Protein AF-A0A519F6L5-F1 (afdb_monomer_lite)

Secondary structure (DSSP, 8-state):
-HHHHHHHSTT--PPPHHHHHHHHHHHHTS-TT----------TT----------TT---

Sequence (60 aa):
DQAKYDATYAGAEPIQPQDIADTIFWIMNTPAHVNVNSLELMPVSQTWAGFAIDRSRGEK

pLDDT: mean 91.84, std 9.65, range [50.19, 98.62]

Radius of gyration: 19.08 Å; chains: 1; bounding box: 32×29×63 Å

Foldseek 3Di:
DVVVVCVVQPPHDWDDPVNVVVVVVVQVPPPPVDDDPDDDDTRPPDDDPDDDDDPPPPDD

Structure (mmCIF, N/CA/C/O backbone):
data_AF-A0A519F6L5-F1
#
_entry.id   AF-A0A519F6L5-F1
#
loop_
_atom_site.group_PDB
_atom_site.id
_atom_site.type_symbol
_atom_site.label_atom_id
_atom_site.label_alt_id
_atom_site.label_comp_id
_atom_site.label_asym_id
_atom_site.label_entity_id
_atom_site.label_seq_id
_atom_site.pdbx_PDB_ins_code
_atom_site.Cartn_x
_atom_site.Cartn_y
_atom_site.Cartn_z
_atom_site.occupancy
_atom_site.B_iso_or_equiv
_atom_site.auth_seq_id
_atom_site.auth_comp_id
_atom_site.auth_asym_id
_atom_site.auth_atom_id
_atom_site.pdbx_PDB_model_num
ATOM 1 N N . ASP A 1 1 ? 4.936 -19.450 -2.823 1.00 75.06 1 ASP A N 1
ATOM 2 C CA . ASP A 1 1 ? 6.273 -19.943 -3.192 1.00 75.06 1 ASP A CA 1
ATOM 3 C C . ASP A 1 1 ? 7.230 -18.767 -3.119 1.00 75.06 1 ASP A C 1
ATOM 5 O O . ASP A 1 1 ? 7.024 -17.801 -3.849 1.00 75.06 1 ASP A O 1
ATOM 9 N N . GLN A 1 2 ? 8.182 -18.820 -2.183 1.00 83.94 2 GLN A N 1
ATOM 10 C CA . GLN A 1 2 ? 9.107 -17.727 -1.864 1.00 83.94 2 GLN A CA 1
ATOM 11 C C . GLN A 1 2 ? 9.904 -17.290 -3.099 1.00 83.94 2 GLN A C 1
ATOM 13 O O . GLN A 1 2 ? 10.020 -16.101 -3.364 1.00 83.94 2 GLN A O 1
ATOM 18 N N . ALA A 1 3 ? 10.323 -18.243 -3.936 1.00 89.69 3 ALA A N 1
ATOM 19 C CA . ALA A 1 3 ? 11.131 -17.957 -5.119 1.00 89.69 3 ALA A CA 1
ATOM 20 C C . ALA A 1 3 ? 10.423 -17.040 -6.132 1.00 89.69 3 ALA A C 1
ATOM 22 O O . ALA A 1 3 ? 11.051 -16.190 -6.759 1.00 89.69 3 ALA A O 1
ATOM 23 N N . LYS A 1 4 ? 9.100 -17.177 -6.291 1.00 86.75 4 LYS A N 1
ATOM 24 C CA . LYS A 1 4 ? 8.317 -16.303 -7.181 1.00 86.75 4 LYS A CA 1
ATOM 25 C C . LYS A 1 4 ? 8.151 -14.902 -6.610 1.00 86.75 4 LYS A C 1
ATOM 27 O O . LYS A 1 4 ? 8.170 -13.943 -7.376 1.00 86.75 4 LYS A O 1
ATOM 32 N N . TYR A 1 5 ? 7.967 -14.797 -5.293 1.00 86.06 5 TYR A N 1
ATOM 33 C CA . 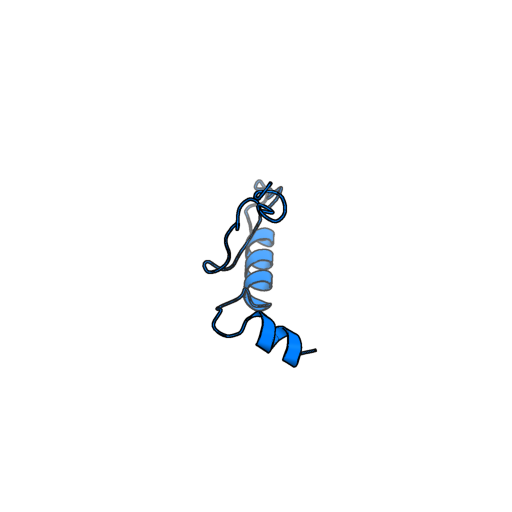TYR A 1 5 ? 7.921 -13.511 -4.602 1.00 86.06 5 TYR A CA 1
ATOM 34 C C . TYR A 1 5 ? 9.258 -12.788 -4.784 1.00 86.06 5 TYR A C 1
ATOM 36 O O . TYR A 1 5 ? 9.276 -11.682 -5.317 1.00 86.06 5 TYR A O 1
ATOM 44 N N . ASP A 1 6 ? 10.365 -13.466 -4.474 1.00 87.88 6 ASP A N 1
ATOM 45 C CA . ASP A 1 6 ? 11.709 -12.903 -4.592 1.00 87.88 6 ASP A CA 1
ATOM 46 C C . ASP A 1 6 ? 11.994 -12.441 -6.026 1.00 87.88 6 ASP A C 1
ATOM 48 O O . ASP A 1 6 ? 12.479 -11.336 -6.231 1.00 87.88 6 ASP A O 1
ATOM 52 N N . ALA A 1 7 ? 11.635 -13.245 -7.033 1.00 89.44 7 ALA A N 1
ATOM 53 C CA . ALA A 1 7 ? 11.822 -12.882 -8.437 1.00 89.44 7 ALA A CA 1
ATOM 54 C C . ALA A 1 7 ? 10.953 -11.691 -8.883 1.00 89.44 7 ALA A C 1
ATOM 56 O O . ALA A 1 7 ? 11.396 -10.881 -9.693 1.00 89.44 7 ALA A O 1
ATOM 57 N N . THR A 1 8 ? 9.723 -11.582 -8.375 1.00 86.38 8 THR A N 1
ATOM 58 C CA . THR A 1 8 ? 8.781 -10.512 -8.753 1.00 86.38 8 THR A CA 1
ATOM 59 C C . THR A 1 8 ? 9.160 -9.177 -8.118 1.00 86.38 8 THR A C 1
ATOM 61 O O . THR A 1 8 ? 9.045 -8.138 -8.761 1.00 86.38 8 THR A O 1
ATOM 64 N N . TYR A 1 9 ? 9.619 -9.205 -6.866 1.00 86.94 9 TYR A N 1
ATOM 65 C CA . TYR A 1 9 ? 9.939 -8.013 -6.079 1.00 86.94 9 TYR A CA 1
ATOM 66 C C . TYR A 1 9 ? 11.446 -7.749 -5.969 1.00 86.94 9 TYR A C 1
ATOM 68 O O . TYR A 1 9 ? 11.867 -6.914 -5.172 1.00 86.94 9 TYR A O 1
ATOM 76 N N . ALA A 1 10 ? 12.270 -8.440 -6.761 1.00 89.88 10 ALA A N 1
ATOM 77 C CA . ALA A 1 10 ? 13.716 -8.256 -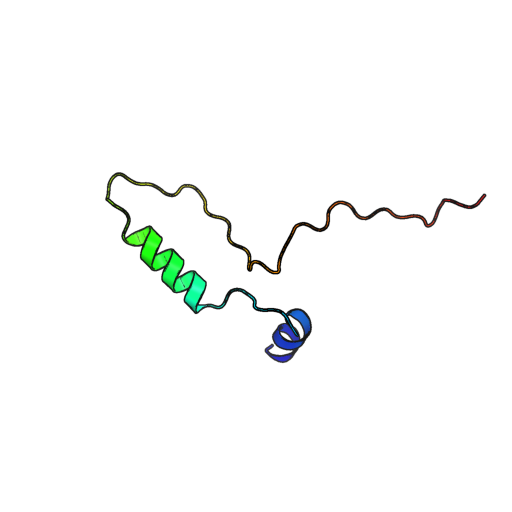6.772 1.00 89.88 10 ALA A CA 1
ATOM 78 C C . ALA A 1 10 ? 14.086 -6.779 -6.996 1.00 89.88 10 ALA A C 1
ATOM 80 O O . ALA A 1 10 ? 13.732 -6.185 -8.014 1.00 89.88 10 ALA A O 1
ATOM 81 N N . GLY A 1 11 ? 14.819 -6.194 -6.043 1.00 89.12 11 GLY A N 1
ATOM 82 C CA . GLY A 1 11 ? 15.243 -4.790 -6.097 1.00 89.12 11 GLY A CA 1
ATOM 83 C C . GLY A 1 11 ? 14.140 -3.768 -5.795 1.00 89.12 11 GLY A C 1
ATOM 84 O O . GLY A 1 11 ? 14.377 -2.572 -5.948 1.00 89.12 11 GLY A O 1
ATOM 85 N N . ALA A 1 12 ? 12.957 -4.216 -5.371 1.00 91.44 12 ALA A N 1
ATOM 86 C CA . ALA A 1 12 ? 11.898 -3.366 -4.850 1.00 91.44 12 ALA A CA 1
ATOM 87 C C . ALA A 1 12 ? 11.846 -3.435 -3.316 1.00 91.44 12 ALA A C 1
ATOM 89 O O . ALA A 1 12 ? 12.249 -4.423 -2.709 1.00 91.44 12 ALA A O 1
ATOM 90 N N . GLU A 1 13 ? 11.265 -2.402 -2.712 1.00 93.62 13 GLU A N 1
ATOM 91 C CA . GLU A 1 13 ? 10.843 -2.375 -1.307 1.00 93.62 13 GLU A CA 1
ATOM 92 C C . GLU A 1 13 ? 9.307 -2.504 -1.267 1.00 93.62 13 GLU A C 1
ATOM 94 O O . GLU A 1 13 ? 8.609 -1.484 -1.274 1.00 93.62 13 GLU A O 1
ATOM 99 N N . PRO A 1 14 ? 8.738 -3.723 -1.375 1.00 94.38 14 PRO A N 1
ATOM 100 C CA . PRO A 1 14 ? 7.292 -3.906 -1.392 1.00 94.38 14 PRO A CA 1
ATOM 101 C C . PRO A 1 14 ? 6.694 -3.783 0.011 1.00 94.38 14 PRO A C 1
ATOM 103 O O . PRO A 1 14 ? 7.375 -4.007 1.011 1.00 94.38 14 PRO A O 1
ATOM 106 N N . ILE A 1 15 ? 5.387 -3.510 0.066 1.00 96.44 15 ILE A N 1
ATOM 107 C CA . ILE A 1 15 ? 4.608 -3.573 1.308 1.00 96.44 15 ILE A CA 1
ATOM 108 C C . ILE A 1 15 ? 4.797 -4.947 1.958 1.00 96.44 15 ILE A C 1
ATOM 110 O O . ILE A 1 15 ? 4.591 -5.985 1.323 1.00 96.44 15 ILE A O 1
ATOM 114 N N . GLN A 1 16 ? 5.164 -4.933 3.234 1.00 95.75 16 GLN A N 1
ATOM 115 C CA . GLN A 1 16 ? 5.326 -6.112 4.067 1.00 95.75 16 GLN A CA 1
ATOM 116 C C . GLN A 1 16 ? 4.045 -6.416 4.856 1.00 95.75 16 GLN A C 1
ATOM 118 O O . GLN A 1 16 ? 3.220 -5.530 5.093 1.00 95.75 16 GLN A O 1
ATOM 123 N N . PRO A 1 17 ? 3.874 -7.661 5.342 1.00 96.19 17 PRO A N 1
ATOM 124 C CA . PRO A 1 17 ? 2.745 -8.014 6.203 1.00 96.19 17 PRO A CA 1
ATOM 125 C C . PRO A 1 17 ? 2.595 -7.103 7.431 1.00 96.19 17 PRO A C 1
ATOM 127 O O . PRO A 1 17 ? 1.473 -6.824 7.852 1.00 96.19 17 PRO A O 1
ATOM 130 N N . GLN A 1 18 ? 3.714 -6.618 7.982 1.00 97.94 18 GLN A N 1
ATOM 131 C CA . GLN A 1 18 ? 3.710 -5.727 9.141 1.00 97.94 18 GLN A CA 1
ATOM 132 C C . GLN A 1 18 ? 3.097 -4.357 8.821 1.00 97.94 18 GLN A C 1
ATOM 134 O O . GLN A 1 18 ? 2.305 -3.861 9.615 1.00 97.94 18 GLN A O 1
ATOM 139 N N . ASP A 1 19 ? 3.368 -3.792 7.641 1.00 97.94 19 ASP A N 1
ATOM 140 C CA . ASP A 1 19 ? 2.823 -2.488 7.237 1.00 97.94 19 ASP A CA 1
ATOM 141 C C . ASP A 1 19 ? 1.285 -2.519 7.186 1.00 97.94 19 ASP A C 1
ATOM 143 O O . ASP A 1 19 ? 0.601 -1.579 7.602 1.00 97.94 19 ASP A O 1
ATOM 147 N N . ILE A 1 20 ? 0.716 -3.637 6.719 1.00 98.06 20 ILE A N 1
ATOM 148 C CA . ILE A 1 20 ? -0.735 -3.854 6.699 1.00 98.06 20 ILE A CA 1
ATOM 149 C C . ILE A 1 20 ? -1.285 -4.046 8.114 1.00 98.06 20 ILE A C 1
ATOM 151 O O . ILE A 1 20 ? -2.336 -3.489 8.435 1.00 98.06 20 ILE A O 1
ATOM 155 N N . ALA A 1 21 ? -0.590 -4.798 8.971 1.00 98.44 21 ALA A N 1
ATOM 156 C CA . ALA A 1 21 ? -0.998 -4.985 10.362 1.00 98.44 21 ALA A CA 1
ATOM 157 C C . ALA A 1 21 ? -1.050 -3.647 11.120 1.00 98.44 21 ALA A C 1
ATOM 159 O O . ALA A 1 21 ? -2.048 -3.354 11.783 1.00 98.44 21 ALA A O 1
ATOM 160 N N . ASP A 1 22 ? -0.030 -2.806 10.950 1.00 98.62 22 ASP A N 1
ATOM 161 C CA . ASP A 1 22 ? 0.050 -1.482 11.569 1.00 98.62 22 ASP A CA 1
ATOM 162 C C . ASP A 1 22 ? -1.020 -0.534 11.011 1.00 98.62 22 ASP A C 1
ATOM 164 O O . ASP A 1 22 ? -1.655 0.209 11.764 1.00 98.62 22 ASP A O 1
ATOM 168 N N . THR A 1 23 ? -1.301 -0.613 9.706 1.00 98.50 23 THR A N 1
ATOM 169 C CA . THR A 1 23 ? 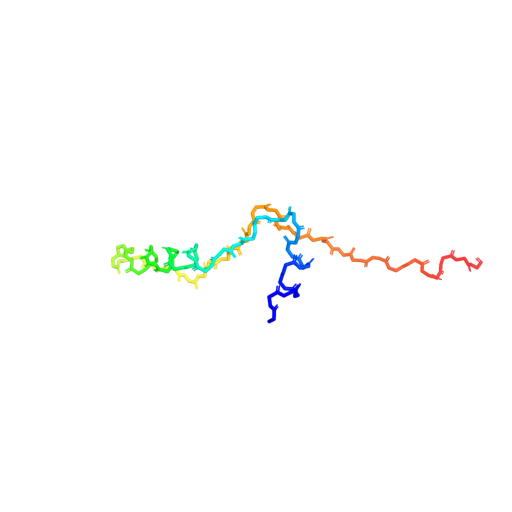-2.397 0.143 9.081 1.00 98.50 23 THR A CA 1
ATOM 170 C C . THR A 1 23 ? -3.748 -0.246 9.682 1.00 98.50 23 THR A C 1
ATOM 172 O O . THR A 1 23 ? -4.531 0.625 10.061 1.00 98.50 23 THR A O 1
ATOM 175 N N . ILE A 1 24 ? -4.037 -1.546 9.805 1.00 98.44 24 ILE A N 1
ATOM 176 C CA . ILE A 1 24 ? -5.284 -2.031 10.413 1.00 98.44 24 ILE A CA 1
ATOM 177 C C . ILE A 1 24 ? -5.371 -1.572 11.868 1.00 98.44 24 ILE A C 1
ATOM 179 O O . ILE A 1 24 ? -6.418 -1.0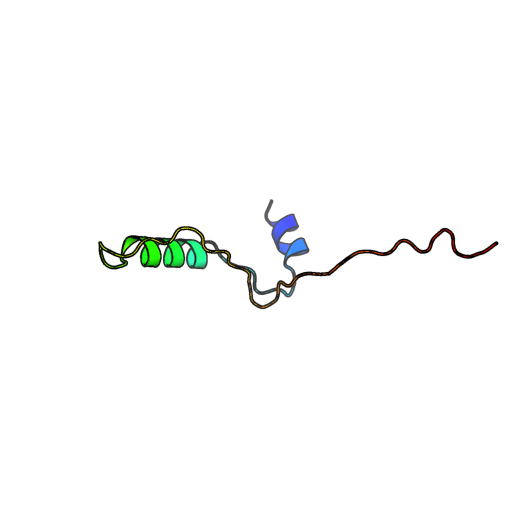85 12.296 1.00 98.44 24 ILE A O 1
ATOM 183 N N . PHE A 1 25 ? -4.273 -1.678 12.621 1.00 98.62 25 PHE A N 1
ATOM 184 C CA . PHE A 1 25 ? -4.213 -1.201 13.998 1.00 98.62 25 PHE A CA 1
ATOM 185 C C . PHE A 1 25 ? -4.558 0.286 14.091 1.00 98.62 25 PHE A C 1
ATOM 187 O O . PHE A 1 25 ? -5.390 0.668 14.913 1.00 98.62 25 PHE A O 1
ATOM 194 N N . TRP A 1 26 ? -3.993 1.120 13.220 1.00 98.38 26 TRP A N 1
ATOM 195 C CA . TRP A 1 26 ? -4.336 2.536 13.159 1.00 98.38 26 TRP A CA 1
ATOM 196 C C . TRP A 1 26 ? -5.826 2.758 12.862 1.00 98.38 26 TRP A C 1
ATOM 198 O O . TRP A 1 26 ? -6.477 3.483 13.614 1.00 98.38 26 TRP A O 1
ATOM 208 N N . ILE A 1 27 ? -6.390 2.092 11.842 1.00 98.25 27 ILE A N 1
ATOM 209 C CA . ILE A 1 27 ? -7.813 2.227 11.467 1.00 98.25 27 ILE A CA 1
ATOM 210 C C . ILE A 1 27 ? -8.723 1.902 12.659 1.00 98.25 27 ILE A C 1
ATOM 212 O O . ILE A 1 27 ? -9.632 2.673 12.973 1.00 98.25 27 ILE A O 1
ATOM 216 N N . MET A 1 28 ? -8.455 0.792 13.355 1.00 98.25 28 MET A N 1
ATOM 217 C CA . MET A 1 28 ? -9.253 0.342 14.502 1.00 98.25 28 MET A CA 1
ATOM 218 C C . MET A 1 28 ? -9.196 1.291 15.706 1.00 98.25 28 MET A C 1
ATOM 220 O O . MET A 1 28 ? -10.106 1.274 16.530 1.00 98.25 28 MET A O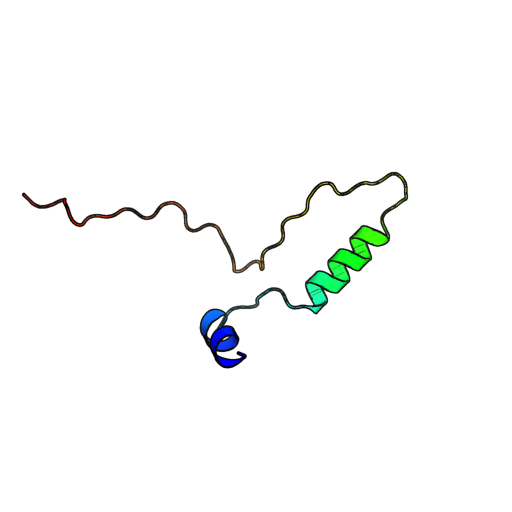 1
ATOM 224 N N . ASN A 1 29 ? -8.141 2.101 15.824 1.00 98.38 29 ASN A N 1
ATOM 225 C CA . ASN A 1 29 ? -7.922 3.009 16.955 1.00 98.38 29 ASN A CA 1
ATOM 226 C C . ASN A 1 29 ? -8.259 4.474 16.632 1.00 98.38 29 ASN A C 1
ATOM 228 O O . ASN A 1 29 ? -7.977 5.371 17.431 1.00 98.38 29 ASN A O 1
ATOM 232 N N . THR A 1 30 ? -8.865 4.744 15.475 1.00 98.19 30 THR A N 1
ATOM 233 C CA . THR A 1 30 ? -9.385 6.080 15.163 1.00 98.19 30 THR A CA 1
ATOM 234 C C . THR A 1 30 ? -10.527 6.472 16.124 1.00 98.19 30 THR A C 1
ATOM 236 O O . THR A 1 30 ? -11.193 5.599 16.688 1.00 98.19 30 THR A O 1
ATOM 239 N N . PRO A 1 31 ? -10.772 7.776 16.378 1.00 98.62 31 PRO A N 1
ATOM 240 C CA . PRO A 1 31 ? -11.866 8.206 17.251 1.00 98.62 31 PRO A CA 1
ATOM 241 C C . PRO A 1 31 ? -13.224 7.659 16.794 1.00 98.62 31 PRO A C 1
ATOM 243 O O . PRO A 1 31 ? -13.496 7.613 15.602 1.00 98.62 31 PRO A O 1
ATOM 246 N N . ALA A 1 32 ? -14.128 7.355 17.730 1.00 97.94 32 ALA A N 1
ATOM 247 C CA . ALA A 1 32 ? -15.402 6.675 17.445 1.00 97.94 32 ALA A CA 1
ATOM 248 C C . ALA A 1 32 ? -16.334 7.362 16.419 1.00 97.94 32 ALA A C 1
ATOM 250 O O . ALA A 1 32 ? -17.262 6.735 15.919 1.00 97.94 32 ALA A O 1
ATOM 251 N N . HIS A 1 33 ? -16.125 8.648 16.123 1.00 98.00 33 HIS A N 1
ATOM 252 C CA . HIS A 1 33 ? -16.897 9.396 15.124 1.00 98.00 33 HIS A CA 1
ATOM 253 C C . HIS A 1 33 ? -16.231 9.429 13.736 1.00 98.00 33 HIS A C 1
ATOM 255 O O . HIS A 1 33 ? -16.731 10.099 12.834 1.00 98.00 33 HIS A O 1
ATOM 261 N N . VAL A 1 34 ? -15.096 8.750 13.563 1.00 98.19 34 VAL A N 1
ATOM 262 C CA . VAL A 1 34 ? -14.346 8.666 12.308 1.00 98.19 34 VAL A CA 1
ATOM 263 C C . VAL A 1 34 ? -14.643 7.331 11.635 1.00 98.19 34 VAL A C 1
ATOM 265 O O . VAL A 1 34 ? -14.607 6.284 12.272 1.00 98.19 34 VAL A O 1
ATOM 268 N N . ASN A 1 35 ? -14.917 7.370 10.330 1.00 98.06 35 ASN A N 1
ATOM 269 C CA . ASN A 1 35 ? -15.130 6.180 9.513 1.00 98.06 35 ASN A CA 1
ATOM 270 C C . ASN A 1 35 ? -14.249 6.228 8.259 1.00 98.06 35 ASN A C 1
ATOM 272 O O . ASN A 1 35 ? -14.335 7.173 7.472 1.00 98.06 35 ASN A O 1
ATOM 276 N N . VAL A 1 36 ? -13.426 5.198 8.055 1.00 97.81 36 VAL A N 1
ATOM 277 C CA . VAL A 1 36 ? -12.632 5.021 6.832 1.00 97.81 36 VAL A CA 1
ATOM 278 C C . VAL A 1 36 ? -13.443 4.171 5.854 1.00 97.81 36 VAL A C 1
ATOM 280 O O . VAL A 1 36 ? -13.587 2.969 6.049 1.00 97.81 36 VAL A O 1
ATOM 283 N N . ASN A 1 37 ? -13.981 4.790 4.799 1.00 98.31 37 ASN A N 1
ATOM 284 C CA . ASN A 1 37 ? -14.766 4.071 3.784 1.00 98.31 37 ASN A CA 1
ATOM 285 C C . ASN A 1 37 ? -13.884 3.161 2.917 1.00 98.31 37 ASN A C 1
ATOM 287 O O . ASN A 1 37 ? -14.253 2.035 2.600 1.00 98.31 37 ASN A O 1
ATOM 291 N N . SER A 1 38 ? -12.726 3.677 2.510 1.00 97.94 38 SER A N 1
ATOM 292 C CA . SER A 1 38 ? -11.770 2.994 1.645 1.00 97.94 38 SER A CA 1
ATOM 293 C C . SER A 1 38 ? -10.392 3.614 1.816 1.00 97.94 38 SER A C 1
ATOM 295 O O . SER A 1 38 ? -10.280 4.832 1.972 1.00 97.94 38 SER A O 1
ATOM 297 N N . LEU A 1 39 ? -9.355 2.788 1.738 1.00 97.56 39 LEU A N 1
ATOM 298 C CA . LEU A 1 39 ? -7.964 3.214 1.793 1.00 97.56 39 LEU A CA 1
ATOM 299 C C . LEU A 1 39 ? -7.160 2.301 0.858 1.00 97.56 39 LEU A C 1
ATOM 301 O O . LEU A 1 39 ? -7.163 1.085 1.031 1.00 97.56 39 LEU A O 1
ATOM 305 N N . GLU A 1 40 ? -6.522 2.888 -0.153 1.00 97.19 40 GLU A N 1
ATOM 306 C CA . GLU A 1 40 ? -5.643 2.192 -1.099 1.00 97.19 40 GLU A CA 1
ATOM 307 C C . GLU A 1 40 ? -4.181 2.520 -0.767 1.00 97.19 40 GLU A C 1
ATOM 309 O O . GLU A 1 40 ? -3.837 3.686 -0.568 1.00 97.19 40 GLU A O 1
ATOM 314 N N . LEU A 1 41 ? -3.332 1.492 -0.684 1.00 96.69 41 LEU A N 1
ATOM 315 C CA . LEU A 1 41 ? -1.904 1.606 -0.378 1.00 96.69 41 LEU A CA 1
ATOM 316 C C . LEU A 1 41 ? -1.086 0.933 -1.471 1.00 96.69 41 LEU A C 1
ATOM 318 O O . LEU A 1 41 ? -1.426 -0.152 -1.939 1.00 96.69 41 LEU A O 1
ATOM 322 N N . MET A 1 42 ? 0.033 1.555 -1.816 1.00 97.06 42 MET A N 1
ATOM 323 C CA . MET A 1 42 ? 1.059 0.995 -2.687 1.00 97.06 42 MET A CA 1
ATOM 324 C C . MET A 1 42 ? 2.430 1.343 -2.092 1.00 97.06 42 MET A C 1
ATOM 326 O O . MET A 1 42 ? 2.562 2.407 -1.478 1.00 97.06 42 MET A O 1
ATOM 330 N N . PRO A 1 43 ? 3.458 0.490 -2.243 1.00 95.50 43 PRO A N 1
ATOM 331 C CA . PRO A 1 43 ? 4.824 0.915 -1.963 1.00 95.50 43 PRO A CA 1
ATOM 332 C C . PRO A 1 43 ? 5.176 2.086 -2.890 1.00 95.50 43 PRO A C 1
ATOM 334 O O . PRO A 1 43 ? 4.712 2.135 -4.026 1.00 95.50 43 PRO A O 1
ATOM 337 N N . VAL A 1 44 ? 6.020 3.019 -2.440 1.00 94.19 44 VAL A N 1
ATOM 338 C CA . VAL A 1 44 ? 6.376 4.232 -3.217 1.00 94.19 44 VAL A CA 1
ATOM 339 C C . VAL A 1 44 ? 6.967 3.894 -4.594 1.00 94.19 44 VAL A C 1
ATOM 341 O O . VAL A 1 44 ? 6.854 4.671 -5.539 1.00 94.19 44 VAL A O 1
ATOM 344 N N . SER A 1 45 ? 7.584 2.720 -4.717 1.00 92.94 45 SER A N 1
ATOM 345 C CA . SER A 1 45 ? 8.129 2.186 -5.964 1.00 92.94 45 SER A CA 1
ATOM 346 C C . SER A 1 45 ? 7.064 1.751 -6.984 1.00 92.94 45 SER A C 1
ATOM 348 O O . SER A 1 45 ? 7.383 1.630 -8.166 1.00 92.94 45 SER A O 1
ATOM 350 N N . GLN A 1 46 ? 5.816 1.519 -6.567 1.00 93.94 46 GLN A N 1
ATOM 351 C CA . GLN A 1 46 ? 4.723 1.078 -7.432 1.00 93.94 46 GLN A CA 1
ATOM 352 C C . GLN A 1 46 ? 3.886 2.268 -7.912 1.00 93.94 46 GLN A C 1
ATOM 354 O O . GLN A 1 46 ? 3.398 3.075 -7.126 1.00 93.94 46 GLN A O 1
ATOM 359 N N . THR A 1 47 ? 3.685 2.347 -9.229 1.00 92.19 47 THR A N 1
ATOM 360 C CA . THR A 1 47 ? 2.912 3.409 -9.887 1.00 92.19 47 THR A CA 1
ATOM 361 C C . THR A 1 47 ? 2.053 2.847 -11.023 1.00 92.19 47 THR A C 1
ATOM 363 O O . THR A 1 47 ? 2.170 1.679 -11.404 1.00 92.19 47 THR A O 1
ATOM 366 N N . TRP A 1 48 ? 1.164 3.672 -11.580 1.00 93.69 48 TRP A N 1
ATOM 367 C CA . TRP A 1 48 ? 0.358 3.303 -12.744 1.00 93.69 48 TRP A CA 1
ATOM 368 C C . TRP A 1 48 ? 1.175 3.383 -14.042 1.00 93.69 48 TRP A C 1
ATOM 370 O O . TRP A 1 48 ? 1.774 4.411 -14.346 1.00 93.69 48 TRP A O 1
ATOM 380 N N . ALA A 1 49 ? 1.138 2.321 -14.852 1.00 90.50 49 ALA A N 1
ATOM 381 C CA . ALA A 1 49 ? 1.917 2.212 -16.092 1.00 90.50 49 ALA A CA 1
ATOM 382 C C . ALA A 1 49 ? 1.257 2.849 -17.340 1.00 90.50 49 ALA A C 1
ATOM 384 O O . ALA A 1 49 ? 1.864 2.881 -18.409 1.00 90.50 49 ALA A O 1
ATOM 385 N N . GLY A 1 50 ? 0.021 3.352 -17.233 1.00 92.44 50 GLY A N 1
ATOM 386 C CA . GLY A 1 50 ? -0.741 3.877 -18.374 1.00 92.44 50 GLY A CA 1
ATOM 387 C C . GLY A 1 50 ? -1.244 2.785 -19.329 1.00 92.44 50 GLY A C 1
ATOM 388 O O . GLY A 1 50 ? -1.409 1.629 -18.943 1.00 92.44 50 GLY A O 1
ATOM 389 N N . PHE A 1 51 ? -1.531 3.155 -20.581 1.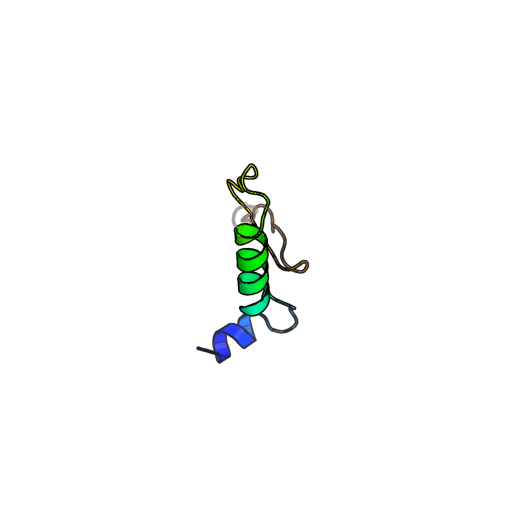00 92.44 51 PHE A N 1
ATOM 390 C CA . PHE A 1 51 ? -2.052 2.229 -21.592 1.00 92.44 51 PHE A CA 1
ATOM 391 C C . PHE A 1 51 ? -0.928 1.621 -22.439 1.00 92.44 51 PHE A C 1
ATOM 393 O O . PHE A 1 51 ? -0.066 2.338 -22.948 1.00 92.44 51 PHE A O 1
ATOM 400 N N . ALA A 1 52 ? -0.978 0.308 -22.664 1.00 93.44 52 ALA A N 1
ATOM 401 C CA . ALA A 1 52 ? -0.129 -0.350 -23.652 1.00 93.44 52 ALA A CA 1
ATOM 402 C C . ALA A 1 52 ? -0.660 -0.090 -25.075 1.00 93.44 52 ALA A C 1
ATOM 404 O O . ALA A 1 52 ? -1.860 -0.209 -25.323 1.00 93.44 52 ALA A O 1
ATOM 405 N N . ILE A 1 53 ? 0.231 0.244 -26.014 1.00 90.44 53 ILE A N 1
ATOM 406 C CA . ILE A 1 53 ? -0.104 0.466 -27.430 1.00 90.44 53 ILE A CA 1
ATOM 407 C C . ILE A 1 53 ? 0.547 -0.635 -28.267 1.00 90.44 53 ILE A C 1
ATOM 409 O O . ILE A 1 53 ? 1.775 -0.720 -28.324 1.00 90.44 53 ILE A O 1
ATOM 413 N N . ASP A 1 54 ? -0.267 -1.439 -28.949 1.00 93.38 54 ASP A N 1
ATOM 414 C CA . ASP A 1 54 ? 0.216 -2.369 -29.970 1.00 93.38 54 ASP A CA 1
ATOM 415 C C . ASP A 1 54 ? 0.558 -1.616 -31.266 1.00 93.38 54 ASP A C 1
ATOM 417 O O . ASP A 1 54 ? -0.220 -0.793 -31.752 1.00 93.38 54 ASP A O 1
ATOM 421 N N . ARG A 1 55 ? 1.737 -1.899 -31.827 1.00 89.06 55 ARG A N 1
ATOM 422 C CA . ARG A 1 55 ? 2.256 -1.262 -33.050 1.00 89.06 55 ARG A CA 1
ATOM 423 C C . ARG A 1 55 ? 2.421 -2.236 -34.216 1.00 89.06 55 ARG A C 1
ATOM 425 O O . ARG A 1 55 ? 2.913 -1.839 -35.266 1.00 89.06 55 ARG A O 1
ATOM 432 N N . SER A 1 56 ? 1.980 -3.484 -34.068 1.00 90.69 56 SER A N 1
ATOM 433 C CA . SER A 1 56 ? 2.166 -4.557 -35.055 1.00 90.69 56 SER A CA 1
ATOM 434 C C . SER A 1 56 ? 1.552 -4.295 -36.445 1.00 90.69 56 SER A C 1
ATOM 436 O O . SER A 1 56 ? 1.876 -4.995 -37.400 1.00 90.69 56 SER A O 1
ATOM 438 N N . ARG A 1 57 ? 0.677 -3.289 -36.592 1.00 72.88 57 ARG A N 1
ATOM 439 C CA . ARG A 1 57 ? -0.127 -3.045 -37.805 1.00 72.88 57 ARG A CA 1
ATOM 440 C C . ARG A 1 57 ? 0.281 -1.817 -38.637 1.00 72.88 57 ARG A C 1
ATOM 442 O O . ARG A 1 57 ? -0.496 -1.405 -39.495 1.00 72.88 57 ARG A O 1
ATOM 449 N N . GLY A 1 58 ? 1.442 -1.216 -38.357 1.00 62.75 58 GLY A N 1
ATOM 450 C CA . GLY A 1 58 ? 1.864 0.088 -38.898 1.00 62.75 58 GLY A CA 1
ATOM 451 C C . GLY A 1 58 ? 2.607 0.099 -40.240 1.00 62.75 58 GLY A C 1
ATOM 452 O O . GLY A 1 58 ? 2.845 1.182 -40.761 1.00 62.75 58 GLY A O 1
ATOM 453 N N . GLU A 1 59 ? 2.952 -1.052 -40.818 1.00 59.22 59 GLU A N 1
ATOM 454 C CA . GLU A 1 59 ? 3.623 -1.121 -42.124 1.00 59.22 59 GLU A CA 1
ATOM 455 C C . GLU A 1 59 ? 2.729 -1.840 -43.145 1.00 59.22 59 GLU A C 1
ATOM 457 O O . GLU A 1 59 ? 2.618 -3.068 -43.164 1.00 59.22 59 GLU A O 1
ATOM 462 N N . LYS A 1 60 ? 2.060 -1.044 -43.984 1.00 50.19 60 LYS A N 1
ATOM 463 C CA . LYS A 1 60 ? 1.637 -1.405 -45.339 1.00 50.19 60 LYS A CA 1
ATOM 464 C C . LYS A 1 60 ? 1.926 -0.237 -46.265 1.00 50.19 60 LYS A C 1
ATOM 466 O O . LYS A 1 60 ? 1.617 0.901 -45.852 1.00 50.19 60 LYS A O 1
#